Protein AF-A0A846BCS5-F1 (afdb_monomer_lite)

Structure (mmCIF, N/CA/C/O backbone):
data_AF-A0A846BCS5-F1
#
_entry.id   AF-A0A846BCS5-F1
#
loop_
_atom_site.group_PDB
_atom_site.id
_atom_site.type_symbol
_atom_site.label_atom_id
_atom_site.label_alt_id
_atom_site.label_comp_id
_atom_site.label_asym_id
_atom_site.label_entity_id
_atom_site.label_seq_id
_atom_site.pdbx_PDB_ins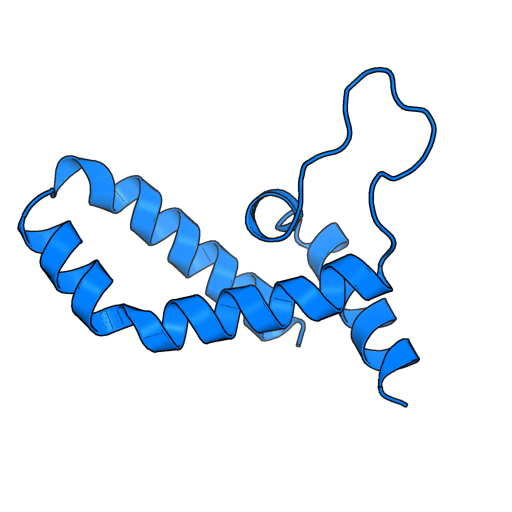_code
_atom_site.Cartn_x
_atom_site.Cartn_y
_atom_site.Cartn_z
_atom_site.occupancy
_atom_site.B_iso_or_equiv
_atom_site.auth_seq_id
_atom_site.auth_comp_id
_atom_site.auth_asym_id
_atom_site.auth_atom_id
_atom_site.pdbx_PDB_model_num
ATOM 1 N N . MET A 1 1 ? -19.910 12.052 -2.672 1.00 69.44 1 MET A N 1
ATOM 2 C CA . MET A 1 1 ? -19.653 10.689 -3.199 1.00 69.44 1 MET A CA 1
ATOM 3 C C . MET A 1 1 ? -18.190 10.258 -3.054 1.00 69.44 1 MET A C 1
ATOM 5 O O . MET A 1 1 ? -17.955 9.145 -2.604 1.00 69.44 1 MET A O 1
ATOM 9 N N . ALA A 1 2 ? -17.202 11.119 -3.340 1.00 84.06 2 ALA A N 1
ATOM 10 C CA . ALA A 1 2 ? -15.780 10.775 -3.171 1.00 84.06 2 ALA A CA 1
ATOM 11 C C . ALA A 1 2 ? -15.377 10.437 -1.716 1.00 84.06 2 ALA A C 1
ATOM 13 O O . ALA A 1 2 ? -14.672 9.459 -1.485 1.00 84.06 2 ALA A O 1
ATOM 14 N N . TYR A 1 3 ? -15.876 11.194 -0.728 1.00 90.19 3 TYR A N 1
ATOM 15 C CA . TYR A 1 3 ? -15.556 10.966 0.689 1.00 90.19 3 TYR A CA 1
ATOM 16 C C . TYR A 1 3 ? -16.015 9.594 1.202 1.00 90.19 3 TYR A C 1
ATOM 18 O O . TYR A 1 3 ? -15.235 8.862 1.806 1.00 90.19 3 TYR A O 1
ATOM 26 N N . SER A 1 4 ? -17.273 9.228 0.940 1.00 94.31 4 SER A N 1
ATOM 27 C CA . SER A 1 4 ? -17.850 7.954 1.379 1.00 94.31 4 SER A CA 1
ATOM 28 C C . SER A 1 4 ? -17.170 6.762 0.711 1.00 94.31 4 SER A C 1
ATOM 30 O O . SER A 1 4 ? -16.885 5.778 1.384 1.00 94.31 4 SER A O 1
ATOM 32 N N . SER A 1 5 ? -16.848 6.868 -0.582 1.00 93.44 5 SER A N 1
ATOM 33 C CA . SER A 1 5 ? -16.100 5.827 -1.295 1.00 93.44 5 SER A CA 1
ATOM 34 C C . SER A 1 5 ? -14.737 5.578 -0.639 1.00 93.44 5 SER A C 1
ATOM 36 O O . SER A 1 5 ? -14.469 4.474 -0.169 1.00 93.44 5 SER A O 1
ATOM 38 N N . ALA A 1 6 ? -13.935 6.635 -0.460 1.00 95.06 6 ALA A N 1
ATOM 39 C CA . ALA A 1 6 ? -12.632 6.530 0.193 1.00 95.06 6 ALA A CA 1
ATOM 40 C C . ALA A 1 6 ? -12.733 6.021 1.643 1.00 95.06 6 ALA A C 1
ATOM 42 O O . ALA A 1 6 ? -11.871 5.271 2.100 1.00 95.06 6 ALA A O 1
ATOM 43 N N . PHE A 1 7 ? -13.798 6.371 2.369 1.00 96.38 7 PHE A N 1
ATOM 44 C CA . PHE A 1 7 ? -14.054 5.818 3.696 1.00 96.38 7 PHE A CA 1
ATOM 45 C C . PHE A 1 7 ? -14.227 4.289 3.657 1.00 96.38 7 PHE A C 1
ATOM 47 O O . PHE A 1 7 ? -13.501 3.582 4.358 1.00 96.38 7 PHE A O 1
ATOM 54 N N . PHE A 1 8 ? -15.129 3.764 2.821 1.00 96.31 8 PHE A N 1
ATOM 55 C CA . PHE A 1 8 ? -15.368 2.317 2.728 1.00 96.31 8 PHE A CA 1
ATOM 56 C C . PHE A 1 8 ? -14.144 1.559 2.213 1.00 96.31 8 PHE A C 1
ATOM 58 O O . PHE A 1 8 ? -13.816 0.484 2.714 1.00 96.31 8 PHE A O 1
ATOM 65 N N . THR A 1 9 ? -13.427 2.128 1.248 1.00 96.06 9 THR A N 1
ATOM 66 C CA . THR A 1 9 ? -12.157 1.581 0.769 1.00 96.06 9 THR A CA 1
ATOM 67 C C . THR A 1 9 ? -11.143 1.473 1.906 1.00 96.06 9 THR A C 1
ATOM 69 O O . THR A 1 9 ? -10.574 0.405 2.130 1.00 96.06 9 THR A O 1
ATOM 72 N N . GLY A 1 10 ? -10.949 2.539 2.689 1.00 95.69 10 GLY A N 1
ATOM 73 C CA . GLY A 1 10 ? -10.027 2.520 3.823 1.00 95.69 10 GLY A CA 1
ATOM 74 C C . GLY A 1 10 ? -10.404 1.505 4.901 1.00 95.69 10 GLY A C 1
ATOM 75 O O . GLY A 1 10 ? -9.527 0.855 5.477 1.00 95.69 10 GLY A O 1
ATOM 76 N N . GLU A 1 11 ? -11.700 1.318 5.152 1.00 96.12 11 GLU A N 1
ATOM 77 C CA . GLU A 1 11 ? -12.196 0.272 6.048 1.00 96.12 11 GLU A CA 1
ATOM 78 C C . GLU A 1 11 ? -11.855 -1.133 5.526 1.00 96.12 11 GLU A C 1
ATOM 80 O O . GLU A 1 11 ? -11.280 -1.945 6.258 1.00 96.12 11 GLU A O 1
ATOM 85 N N . LYS A 1 12 ? -12.104 -1.403 4.240 1.00 96.94 12 LYS A N 1
ATOM 86 C CA . LYS A 1 12 ? -11.764 -2.682 3.595 1.00 96.94 12 LYS A CA 1
ATOM 87 C C . LYS A 1 12 ? -10.256 -2.957 3.605 1.00 96.94 12 LYS A C 1
ATOM 89 O O . LYS A 1 12 ? -9.840 -4.087 3.870 1.00 96.94 12 LYS A O 1
ATOM 94 N N . ILE A 1 13 ? -9.415 -1.943 3.379 1.00 95.69 13 ILE A N 1
ATOM 95 C CA . ILE A 1 13 ? -7.947 -2.060 3.480 1.00 95.69 13 ILE A CA 1
ATOM 96 C C . ILE A 1 13 ? -7.530 -2.464 4.903 1.00 95.69 13 ILE A C 1
ATOM 98 O O . ILE A 1 13 ? -6.647 -3.317 5.077 1.00 95.69 13 ILE A O 1
ATOM 102 N N . GLN A 1 14 ? -8.179 -1.893 5.927 1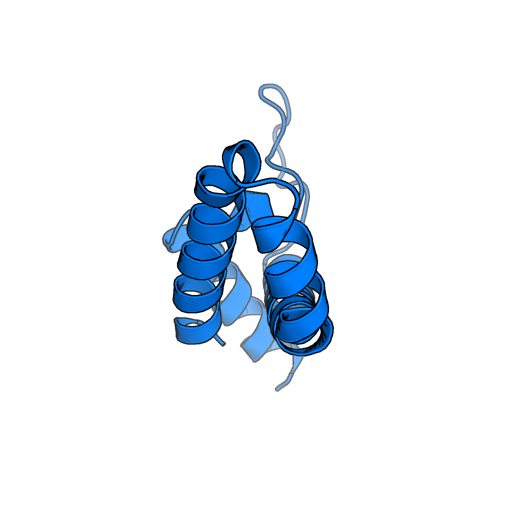.00 94.12 14 GLN A N 1
ATOM 103 C CA . GLN A 1 14 ? -7.963 -2.287 7.320 1.00 94.12 14 GLN A CA 1
ATOM 104 C C . GLN A 1 14 ? -8.350 -3.747 7.568 1.00 94.12 14 GLN A C 1
ATOM 106 O O . GLN A 1 14 ? -7.547 -4.488 8.142 1.00 94.12 14 GLN A O 1
ATOM 111 N N . GLN A 1 15 ? -9.523 -4.174 7.103 1.00 94.81 15 GLN A N 1
ATOM 112 C CA . GLN A 1 15 ? -9.989 -5.558 7.241 1.00 94.81 15 GLN A CA 1
ATOM 113 C C . GLN A 1 15 ? -9.033 -6.555 6.564 1.00 94.81 15 GLN A C 1
ATOM 115 O O . GLN A 1 15 ? -8.697 -7.586 7.145 1.00 94.81 15 GLN A O 1
ATOM 120 N N . LYS A 1 16 ? -8.482 -6.206 5.392 1.00 94.38 16 LYS A N 1
ATOM 121 C CA . LYS A 1 16 ? -7.468 -7.005 4.676 1.00 94.38 16 LYS A CA 1
ATOM 122 C C . LYS A 1 16 ? -6.056 -6.941 5.277 1.00 94.38 16 LYS A C 1
ATOM 124 O O . LYS A 1 16 ? -5.131 -7.551 4.733 1.00 94.38 16 LYS A O 1
ATOM 129 N N . ARG A 1 17 ? -5.861 -6.217 6.387 1.00 93.31 17 ARG A N 1
ATOM 130 C CA . ARG A 1 17 ? -4.581 -6.059 7.107 1.00 93.31 17 ARG A CA 1
ATOM 131 C C . ARG A 1 17 ? -3.438 -5.489 6.249 1.00 93.31 17 ARG A C 1
ATOM 133 O O . ARG A 1 17 ? -2.268 -5.753 6.528 1.00 93.31 17 ARG A O 1
ATOM 140 N N . GLN A 1 18 ? -3.757 -4.674 5.238 1.00 94.94 18 GLN A N 1
ATOM 141 C CA . GLN A 1 18 ? -2.756 -4.062 4.346 1.00 94.94 18 GLN A CA 1
ATOM 142 C C . GLN A 1 18 ? -2.360 -2.628 4.734 1.00 94.94 18 GLN A C 1
ATOM 144 O O . GLN A 1 18 ? -1.544 -2.013 4.055 1.00 94.94 18 GLN A O 1
ATOM 149 N N . ILE A 1 19 ? -2.853 -2.112 5.869 1.00 92.38 19 ILE A N 1
ATOM 150 C CA . ILE A 1 19 ? -2.603 -0.730 6.327 1.00 92.38 19 ILE A CA 1
ATOM 151 C C . ILE A 1 19 ? -1.116 -0.373 6.346 1.00 92.38 19 ILE A C 1
ATOM 153 O O . ILE A 1 19 ? -0.770 0.750 6.009 1.00 92.38 19 ILE A O 1
ATOM 157 N N . LYS A 1 20 ? -0.237 -1.320 6.699 1.00 92.94 20 LYS A N 1
ATOM 158 C CA . LYS A 1 20 ? 1.213 -1.093 6.818 1.00 92.94 20 LYS A CA 1
ATOM 159 C C . LYS A 1 20 ? 1.898 -0.620 5.527 1.00 92.94 20 LYS A C 1
ATOM 161 O O . LYS A 1 20 ? 3.008 -0.112 5.610 1.00 92.94 20 LYS A O 1
ATOM 166 N N . TYR A 1 21 ? 1.276 -0.834 4.367 1.00 92.44 21 TYR A N 1
ATOM 167 C CA . TYR A 1 21 ? 1.790 -0.376 3.073 1.00 92.44 21 TYR A CA 1
ATOM 168 C C . TYR A 1 21 ? 1.315 1.033 2.715 1.00 92.44 21 TYR A C 1
ATOM 170 O O . TYR A 1 21 ? 1.989 1.735 1.977 1.00 92.44 21 TYR A O 1
ATOM 178 N N . VAL A 1 22 ? 0.178 1.444 3.275 1.00 92.06 22 VAL A N 1
ATOM 179 C CA . VAL A 1 22 ? -0.527 2.678 2.914 1.00 92.06 22 VAL A CA 1
ATOM 180 C C . VAL A 1 22 ? -0.333 3.773 3.962 1.00 92.06 22 VAL A C 1
ATOM 182 O O . VAL A 1 22 ? -0.329 4.959 3.658 1.00 92.06 22 VAL A O 1
ATOM 185 N N . SER A 1 23 ? -0.181 3.394 5.230 1.00 90.81 23 SER A N 1
ATOM 186 C CA . SER A 1 23 ? 0.012 4.333 6.330 1.00 90.81 23 SER A CA 1
ATOM 187 C C . SER A 1 23 ? 0.809 3.713 7.474 1.00 90.81 23 SER A C 1
ATOM 189 O O . SER A 1 23 ? 1.023 2.499 7.556 1.00 90.81 23 SER A O 1
ATOM 191 N N . ARG A 1 24 ? 1.254 4.560 8.405 1.00 87.06 24 ARG A N 1
ATOM 192 C CA . ARG A 1 24 ? 1.967 4.089 9.594 1.00 87.06 24 ARG A CA 1
ATOM 193 C C . ARG A 1 24 ? 1.029 3.308 10.508 1.00 87.06 24 ARG A C 1
ATOM 195 O O . ARG A 1 24 ? -0.028 3.800 10.908 1.00 87.06 24 ARG A O 1
ATOM 202 N N . VAL A 1 25 ? 1.470 2.115 10.902 1.00 85.81 25 VAL A N 1
ATOM 203 C CA . VAL A 1 25 ? 0.772 1.293 11.895 1.00 85.81 25 VAL A CA 1
ATOM 204 C C . VAL A 1 25 ? 0.678 2.053 13.223 1.00 85.81 25 VAL A C 1
ATOM 206 O O . VAL A 1 25 ? 1.567 2.823 13.595 1.00 85.81 25 VAL A O 1
ATOM 209 N N . LYS A 1 26 ? -0.435 1.855 13.932 1.00 84.75 26 LYS A N 1
ATOM 210 C CA . LYS A 1 26 ? -0.685 2.458 15.241 1.00 84.75 26 LYS A CA 1
ATOM 211 C C . LYS A 1 26 ? 0.371 1.996 16.256 1.00 84.75 26 LYS A C 1
ATOM 213 O O . LYS A 1 26 ? 0.640 0.805 16.383 1.00 84.75 26 LYS A O 1
ATOM 218 N N . GLU A 1 27 ? 0.936 2.946 16.995 1.00 87.62 27 GLU A N 1
ATOM 219 C CA . GLU A 1 27 ? 1.913 2.690 18.060 1.00 87.62 27 GLU A CA 1
ATOM 220 C C . GLU A 1 27 ? 1.267 1.958 19.248 1.00 87.62 27 GLU A C 1
ATOM 222 O O . GLU A 1 27 ? 0.113 2.223 19.592 1.00 87.62 27 GLU A O 1
ATOM 227 N N . LYS A 1 28 ? 2.034 1.084 19.917 1.00 83.00 28 LYS A N 1
ATOM 228 C CA . LYS A 1 28 ? 1.548 0.177 20.977 1.00 83.00 28 LYS A CA 1
ATOM 229 C C . LYS A 1 28 ? 0.822 0.886 22.133 1.00 83.00 28 LYS A C 1
ATOM 231 O O . LYS A 1 28 ? -0.080 0.301 22.715 1.00 83.00 28 LYS A O 1
ATOM 236 N N . LYS A 1 29 ? 1.191 2.132 22.458 1.00 90.12 29 LYS A N 1
ATOM 237 C CA . LYS A 1 29 ? 0.621 2.906 23.581 1.00 90.12 29 LYS A CA 1
ATOM 238 C C . LYS A 1 29 ? -0.439 3.932 23.171 1.00 90.12 29 LYS A C 1
ATOM 240 O O . LYS A 1 29 ? -0.986 4.623 24.022 1.00 90.12 29 LYS A O 1
ATOM 245 N N . ARG A 1 30 ? -0.730 4.078 21.876 1.00 88.50 30 ARG A N 1
ATOM 246 C CA . ARG A 1 30 ? -1.695 5.083 21.420 1.00 88.50 30 ARG A CA 1
ATOM 247 C C . ARG A 1 30 ? -3.115 4.582 21.681 1.00 88.50 30 ARG A C 1
ATOM 249 O O . ARG A 1 30 ? -3.425 3.433 21.383 1.00 88.50 30 ARG A O 1
ATOM 256 N N . TYR A 1 31 ? -4.007 5.435 22.178 1.00 85.38 31 TYR A N 1
ATOM 257 C CA . TYR A 1 31 ? -5.417 5.062 22.361 1.00 85.38 31 TYR A CA 1
ATOM 258 C C . TYR A 1 31 ? -6.217 5.236 21.060 1.00 85.38 31 TYR A C 1
ATOM 260 O O . TYR A 1 31 ? -6.900 4.321 20.599 1.00 85.38 31 TYR A O 1
ATOM 268 N N . VAL A 1 32 ? -6.010 6.355 20.368 1.00 87.06 32 VAL A N 1
ATOM 269 C CA . VAL A 1 32 ? -6.720 6.698 19.126 1.00 87.06 32 VAL A CA 1
ATOM 270 C C . VAL A 1 32 ? -6.058 6.129 17.867 1.00 87.06 32 VAL A C 1
ATOM 272 O O . VAL A 1 32 ? -4.858 5.834 17.845 1.00 87.06 32 VAL A O 1
ATOM 275 N N . LYS A 1 33 ? -6.832 5.990 16.784 1.00 83.69 33 LYS A N 1
ATOM 276 C CA . LYS A 1 33 ? -6.280 5.697 15.450 1.00 83.69 33 LYS A CA 1
ATOM 277 C C . LYS A 1 33 ? -5.370 6.851 15.005 1.00 83.69 33 LYS A C 1
ATOM 279 O O . LYS A 1 33 ? -5.595 8.002 15.368 1.00 83.69 33 LYS A O 1
ATOM 284 N N . ARG A 1 34 ? -4.316 6.540 14.242 1.00 87.75 34 ARG A N 1
ATOM 285 C CA . ARG A 1 34 ? -3.395 7.561 13.708 1.00 87.75 34 ARG A CA 1
ATOM 286 C C . ARG A 1 34 ? -3.980 8.273 12.491 1.00 87.75 34 ARG A C 1
ATOM 288 O O . ARG A 1 34 ? -3.782 9.470 12.343 1.00 87.75 34 ARG A O 1
ATOM 295 N N . HIS A 1 35 ? -4.717 7.531 11.671 1.00 92.06 35 HIS A N 1
ATOM 296 C CA . HIS A 1 35 ? -5.348 8.018 10.454 1.00 92.06 35 HIS A CA 1
ATOM 297 C C . HIS A 1 35 ? -6.807 7.565 10.397 1.00 92.06 35 HIS A C 1
ATOM 299 O O . HIS A 1 35 ? -7.165 6.525 10.962 1.00 92.06 35 HIS A O 1
ATOM 305 N N . SER A 1 36 ? -7.645 8.363 9.738 1.00 93.56 36 SER A N 1
ATOM 306 C CA . SER A 1 36 ? -9.039 8.021 9.460 1.00 93.56 36 SER A CA 1
ATOM 307 C C . SER A 1 36 ? -9.132 6.995 8.329 1.00 93.56 36 SER A C 1
ATOM 309 O O . SER A 1 36 ? -8.184 6.799 7.567 1.00 93.56 36 SER A O 1
ATOM 311 N N . TYR A 1 37 ? -10.289 6.349 8.195 1.00 95.06 37 TYR A N 1
ATOM 312 C CA . TYR A 1 37 ? -10.551 5.473 7.052 1.00 95.06 37 TYR A CA 1
ATOM 313 C C . TYR A 1 37 ? -10.476 6.221 5.727 1.00 95.06 37 TYR A C 1
ATOM 315 O O . TYR A 1 37 ? -9.830 5.744 4.806 1.00 95.06 37 TYR A O 1
ATOM 323 N N . PHE A 1 38 ? -11.021 7.436 5.672 1.00 95.12 38 PHE A N 1
ATOM 324 C CA . PHE A 1 38 ? -10.900 8.303 4.504 1.00 95.12 38 PHE A CA 1
ATOM 325 C C . PHE A 1 38 ? -9.437 8.491 4.060 1.00 95.12 38 PHE A C 1
ATOM 327 O O . PHE A 1 38 ? -9.115 8.262 2.898 1.00 95.12 38 PHE A O 1
ATOM 334 N N . TYR A 1 39 ? -8.539 8.818 4.998 1.00 94.69 39 TYR A N 1
ATOM 335 C CA . TYR A 1 39 ? -7.105 8.952 4.719 1.00 94.69 39 TYR A CA 1
ATOM 336 C C . TYR A 1 39 ? -6.513 7.650 4.167 1.00 94.69 39 TYR A C 1
ATOM 338 O O . TYR A 1 39 ? -5.792 7.661 3.175 1.00 94.69 39 TYR A O 1
ATOM 346 N N . MET A 1 40 ? -6.833 6.515 4.796 1.00 95.06 40 MET A N 1
ATOM 347 C CA . MET A 1 40 ? -6.340 5.207 4.355 1.00 95.06 40 MET A CA 1
ATOM 348 C C . MET A 1 40 ? -6.843 4.829 2.957 1.00 95.06 40 MET A C 1
ATOM 350 O O . MET A 1 40 ? -6.092 4.229 2.199 1.00 95.06 40 MET A O 1
ATOM 354 N N . GLY A 1 41 ? -8.085 5.165 2.605 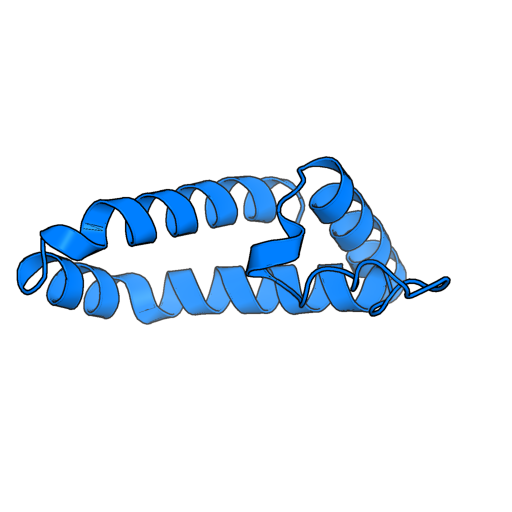1.00 95.19 41 GLY A N 1
ATOM 355 C CA . GLY A 1 41 ? -8.623 4.901 1.272 1.00 95.19 41 GLY A CA 1
ATOM 356 C C . GLY A 1 41 ? -7.956 5.747 0.193 1.00 95.19 41 GLY A C 1
ATOM 357 O O . GLY A 1 41 ? -7.558 5.203 -0.833 1.00 95.19 41 GLY A O 1
ATOM 358 N N . LEU A 1 42 ? -7.769 7.046 0.455 1.00 95.12 42 LEU A N 1
ATOM 359 C CA . LEU A 1 42 ? -7.111 7.963 -0.479 1.00 95.12 42 LEU A CA 1
ATOM 360 C C . LEU A 1 42 ? -5.670 7.519 -0.762 1.00 95.12 42 LEU A C 1
ATOM 362 O O . LEU A 1 42 ? -5.322 7.218 -1.898 1.00 95.12 42 LEU A O 1
ATOM 366 N N . HIS A 1 43 ? -4.872 7.341 0.292 1.00 94.56 43 HIS A N 1
ATOM 367 C CA . HIS A 1 43 ? -3.485 6.908 0.137 1.00 94.56 43 HIS A CA 1
ATOM 368 C C . HIS A 1 43 ? -3.357 5.474 -0.388 1.00 94.56 43 HIS A C 1
ATOM 370 O O . HIS A 1 43 ? -2.325 5.115 -0.949 1.00 94.56 43 HIS A O 1
ATOM 376 N N . GLY A 1 44 ? -4.380 4.633 -0.203 1.00 95.06 44 GLY A N 1
ATOM 377 C CA . GLY A 1 44 ? -4.400 3.283 -0.759 1.00 95.06 44 GLY A CA 1
ATOM 378 C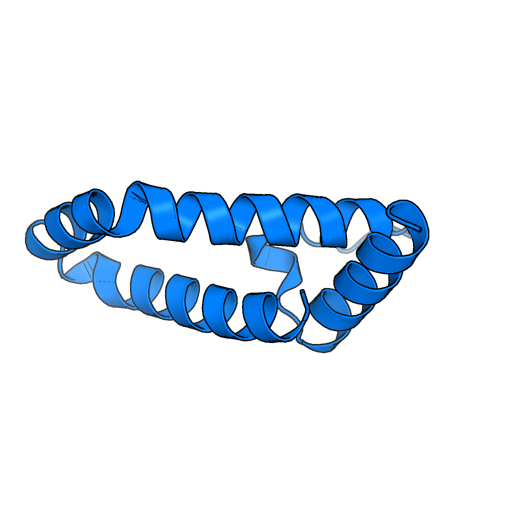 C . GLY A 1 44 ? -4.439 3.309 -2.281 1.00 95.06 44 GLY A C 1
ATOM 379 O O . GLY A 1 44 ? -3.738 2.525 -2.920 1.00 95.06 44 GLY A O 1
ATOM 380 N N . LYS A 1 45 ? -5.206 4.247 -2.844 1.00 94.88 45 LYS A N 1
ATOM 381 C CA . LYS A 1 45 ? -5.249 4.510 -4.281 1.00 94.88 45 LYS A CA 1
ATOM 382 C C . LYS A 1 45 ? -3.912 5.063 -4.777 1.00 94.88 45 LYS A C 1
ATOM 384 O O . LYS A 1 45 ? -3.309 4.437 -5.645 1.00 94.88 45 LYS A O 1
ATOM 389 N N . ASP A 1 46 ? -3.410 6.134 -4.157 1.00 94.69 46 ASP A N 1
ATOM 390 C CA . ASP A 1 46 ? -2.137 6.766 -4.544 1.00 94.69 46 ASP A CA 1
ATOM 391 C C . ASP A 1 46 ? -0.976 5.760 -4.547 1.00 94.69 46 ASP A C 1
ATOM 393 O O . ASP A 1 46 ? -0.107 5.776 -5.421 1.00 94.69 46 ASP A O 1
ATOM 397 N N . TRP A 1 47 ? -0.957 4.853 -3.566 1.00 94.62 47 TRP A N 1
ATOM 398 C CA . TRP A 1 47 ? 0.087 3.844 -3.441 1.00 94.62 47 TRP A CA 1
ATOM 399 C C . TRP A 1 47 ? 0.048 2.812 -4.574 1.00 94.62 47 TRP A C 1
ATOM 401 O O . TRP A 1 47 ? 1.097 2.482 -5.125 1.00 94.62 47 TRP A O 1
ATOM 411 N N . VAL A 1 48 ? -1.142 2.324 -4.947 1.00 95.75 48 VAL A N 1
ATOM 412 C CA . VAL A 1 48 ? -1.300 1.390 -6.076 1.00 95.75 48 VAL A CA 1
ATOM 413 C C . VAL A 1 48 ? -0.934 2.073 -7.391 1.00 95.75 48 VAL A C 1
ATOM 415 O O . VAL A 1 48 ? -0.159 1.512 -8.159 1.00 95.75 48 VAL A O 1
ATOM 418 N N . GLU A 1 49 ? -1.418 3.294 -7.621 1.00 95.62 49 GLU A N 1
ATOM 419 C CA . GLU A 1 49 ? -1.097 4.063 -8.831 1.00 95.62 49 GLU A CA 1
ATOM 420 C C . GLU A 1 49 ? 0.407 4.342 -8.949 1.00 95.62 49 GLU A C 1
ATOM 422 O O . GLU A 1 49 ? 0.977 4.219 -10.030 1.00 95.62 49 GLU A O 1
ATOM 427 N N . SER A 1 50 ? 1.081 4.631 -7.832 1.00 94.12 50 SER A N 1
ATOM 428 C CA . SER A 1 50 ? 2.538 4.799 -7.817 1.00 94.12 50 SER A CA 1
ATOM 429 C C . SER A 1 50 ? 3.271 3.509 -8.192 1.00 94.12 50 SER A C 1
ATOM 431 O O . SER A 1 50 ? 4.259 3.552 -8.922 1.00 94.12 50 SER A O 1
ATOM 433 N N . LEU A 1 51 ? 2.816 2.353 -7.702 1.00 94.19 51 LEU A N 1
ATOM 434 C CA . LEU A 1 51 ? 3.437 1.072 -8.048 1.00 94.19 51 LEU A CA 1
ATOM 435 C C . LEU A 1 51 ? 3.264 0.733 -9.528 1.00 94.19 51 LEU A C 1
ATOM 437 O O . LEU A 1 51 ? 4.239 0.316 -10.150 1.00 94.19 51 LEU A O 1
ATOM 441 N N . ASP A 1 52 ? 2.068 0.958 -10.076 1.00 94.25 52 ASP A N 1
ATOM 442 C CA . ASP A 1 52 ? 1.783 0.768 -11.500 1.00 94.25 52 ASP A CA 1
ATOM 443 C C . ASP A 1 52 ? 2.665 1.722 -12.345 1.00 94.25 52 ASP A C 1
ATOM 445 O O . ASP A 1 52 ? 3.267 1.313 -13.336 1.00 94.25 52 ASP A O 1
ATOM 449 N N . PHE A 1 53 ? 2.841 2.978 -11.912 1.00 96.81 53 PHE A N 1
ATOM 450 C CA . PHE A 1 53 ? 3.693 3.959 -12.598 1.00 96.81 53 PHE A CA 1
ATOM 451 C C . PHE A 1 53 ? 5.185 3.575 -12.611 1.00 96.81 53 PHE A C 1
ATOM 453 O O . PHE A 1 53 ? 5.868 3.751 -13.622 1.00 96.81 53 PHE A O 1
ATOM 460 N N . PHE A 1 54 ? 5.710 3.039 -11.505 1.00 95.94 54 PHE A N 1
ATOM 461 C CA . PHE A 1 54 ? 7.133 2.703 -11.360 1.00 95.94 54 PHE A CA 1
ATOM 462 C C . PHE A 1 54 ? 7.484 1.245 -11.700 1.00 95.94 54 PHE A C 1
ATOM 464 O O . PHE A 1 54 ? 8.639 0.854 -11.513 1.00 95.94 54 PHE A O 1
ATOM 471 N N . GLU A 1 55 ? 6.542 0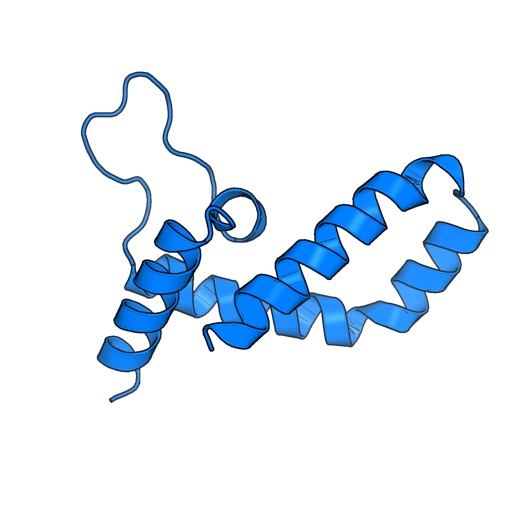.443 -12.208 1.00 94.94 55 GLU A N 1
ATOM 472 C CA . GLU A 1 55 ? 6.700 -1.007 -12.412 1.00 94.94 55 GLU A CA 1
ATOM 473 C C . GLU A 1 55 ? 7.994 -1.363 -13.164 1.00 94.94 55 GLU A C 1
ATOM 475 O O . GLU A 1 55 ? 8.848 -2.067 -12.626 1.00 94.94 55 GLU A O 1
ATOM 480 N N . LYS A 1 56 ? 8.212 -0.781 -14.350 1.00 96.62 56 LYS A N 1
ATOM 481 C CA . LYS A 1 56 ? 9.383 -1.077 -15.202 1.00 96.62 56 LYS A CA 1
ATOM 482 C C . LYS A 1 56 ? 10.724 -0.754 -14.533 1.00 96.62 56 LYS A C 1
ATOM 484 O O . LYS A 1 56 ? 11.710 -1.485 -14.675 1.00 96.62 56 LYS A O 1
ATOM 489 N N . ILE A 1 57 ? 10.780 0.358 -13.797 1.00 97.12 57 ILE A N 1
ATOM 490 C CA . ILE A 1 57 ? 11.983 0.761 -13.056 1.00 97.12 57 ILE A CA 1
ATOM 491 C C . ILE A 1 57 ? 12.213 -0.208 -11.895 1.00 97.12 57 ILE A C 1
ATOM 493 O O . ILE A 1 57 ? 13.338 -0.660 -11.677 1.00 97.12 57 ILE A O 1
ATOM 497 N N . ALA A 1 58 ? 11.152 -0.575 -11.174 1.00 95.31 58 ALA A N 1
ATOM 498 C CA . ALA A 1 58 ? 11.235 -1.524 -10.076 1.00 95.31 58 ALA A CA 1
ATOM 499 C C . ALA A 1 58 ? 11.699 -2.911 -10.550 1.00 95.31 58 ALA A C 1
ATOM 501 O O . ALA A 1 58 ? 12.557 -3.513 -9.905 1.00 95.31 58 ALA A O 1
ATOM 502 N N . GLU A 1 59 ? 11.216 -3.397 -11.695 1.00 95.50 59 GLU A N 1
ATOM 503 C CA . GLU A 1 59 ? 11.672 -4.650 -12.307 1.00 95.50 59 GLU A CA 1
ATOM 504 C C . GLU A 1 59 ? 13.168 -4.620 -12.635 1.00 95.50 59 GLU A C 1
ATOM 506 O O . GLU A 1 59 ? 13.902 -5.546 -12.280 1.00 95.50 59 GLU A O 1
ATOM 511 N N . SER A 1 60 ? 13.641 -3.516 -13.219 1.00 97.12 60 SER A N 1
ATOM 512 C CA . SER A 1 60 ? 15.058 -3.313 -13.541 1.00 97.12 60 SER A CA 1
ATOM 513 C C . SER A 1 60 ? 15.926 -3.308 -12.274 1.00 97.12 60 SER A C 1
ATOM 515 O O . SER A 1 60 ? 16.959 -3.975 -12.202 1.00 97.12 60 SER A O 1
ATOM 517 N N . LEU A 1 61 ? 15.469 -2.640 -11.210 1.00 96.50 61 LEU A N 1
ATOM 518 C CA . LEU A 1 61 ? 16.136 -2.654 -9.905 1.00 96.50 61 LEU A CA 1
ATOM 519 C C . LEU A 1 61 ? 16.147 -4.053 -9.274 1.00 96.50 61 LEU A C 1
ATOM 521 O O . LEU A 1 61 ? 17.135 -4.451 -8.652 1.00 96.50 61 LEU A O 1
ATOM 525 N N . MET A 1 62 ? 15.071 -4.824 -9.429 1.00 96.62 62 MET A N 1
ATOM 526 C CA . MET A 1 62 ? 14.985 -6.200 -8.936 1.00 96.62 62 MET A CA 1
ATOM 527 C C . MET A 1 62 ? 15.842 -7.178 -9.749 1.00 96.62 62 MET A C 1
ATOM 529 O O . MET A 1 62 ? 16.252 -8.216 -9.212 1.00 96.62 62 MET A O 1
ATOM 533 N N . ALA A 1 63 ? 16.146 -6.868 -11.012 1.00 96.06 63 ALA A N 1
ATOM 534 C CA . ALA A 1 63 ? 17.145 -7.587 -11.797 1.00 96.06 63 ALA A CA 1
ATOM 535 C C . ALA A 1 63 ? 18.544 -7.421 -11.182 1.00 96.06 63 ALA A C 1
ATOM 537 O O . ALA A 1 63 ? 19.218 -8.422 -10.949 1.00 96.06 63 ALA A O 1
ATOM 538 N N . LEU A 1 64 ? 18.910 -6.188 -10.812 1.00 97.69 64 LEU A N 1
ATOM 539 C CA . LEU A 1 64 ? 20.197 -5.845 -10.188 1.00 97.69 64 LEU A CA 1
ATOM 540 C C . LEU A 1 64 ? 20.313 -6.284 -8.720 1.00 97.69 64 LEU A C 1
ATOM 542 O O . LEU A 1 64 ? 21.406 -6.557 -8.232 1.00 97.69 64 LEU A O 1
ATOM 546 N N . SER A 1 65 ? 19.190 -6.374 -7.999 1.00 96.38 65 SER A N 1
ATOM 547 C CA . SER A 1 65 ? 19.159 -6.729 -6.573 1.00 96.38 65 SER A CA 1
ATOM 548 C C . SER A 1 65 ? 18.245 -7.928 -6.266 1.00 96.38 65 SER A C 1
ATOM 550 O O . SER A 1 65 ? 17.235 -7.797 -5.566 1.00 96.38 65 SER A O 1
ATOM 552 N N . PRO A 1 66 ? 18.598 -9.154 -6.711 1.00 95.00 66 PRO A N 1
ATOM 553 C CA . PRO A 1 66 ? 17.740 -10.330 -6.545 1.00 95.00 66 PRO A CA 1
ATOM 554 C C . PRO A 1 66 ? 17.334 -10.618 -5.094 1.00 95.00 66 PRO A C 1
ATOM 556 O O . PRO A 1 66 ? 16.204 -11.028 -4.831 1.00 95.00 66 PRO A O 1
ATOM 559 N N . HIS A 1 67 ? 18.217 -10.327 -4.136 1.00 96.50 67 HIS A N 1
ATOM 560 C CA . HIS A 1 67 ? 17.968 -10.509 -2.706 1.00 96.50 67 HIS A CA 1
ATOM 561 C C . HIS A 1 67 ? 16.840 -9.609 -2.151 1.00 96.50 67 HIS A C 1
ATOM 563 O O . HIS A 1 67 ? 16.298 -9.890 -1.083 1.00 96.50 67 HIS A O 1
ATOM 569 N N . LYS A 1 68 ? 16.441 -8.540 -2.861 1.00 95.62 68 LYS A N 1
ATOM 570 C CA . LYS A 1 68 ? 15.297 -7.683 -2.500 1.00 95.62 68 LYS A CA 1
ATOM 571 C C . LYS A 1 68 ? 13.971 -8.151 -3.111 1.00 95.62 68 LYS A C 1
ATOM 573 O O . LYS A 1 68 ? 12.915 -7.751 -2.612 1.00 95.62 68 LYS A O 1
ATOM 578 N N . ARG A 1 69 ? 13.988 -9.053 -4.104 1.00 95.50 69 ARG A N 1
ATOM 579 C CA . ARG A 1 69 ? 12.780 -9.586 -4.773 1.00 95.50 69 ARG A CA 1
ATOM 580 C C . ARG A 1 69 ? 11.712 -10.113 -3.807 1.00 95.50 69 ARG A C 1
ATOM 582 O O . ARG A 1 69 ? 10.538 -9.841 -4.053 1.00 95.50 69 ARG A O 1
ATOM 589 N N . PRO A 1 70 ? 12.038 -10.811 -2.697 1.00 96.62 70 PRO A N 1
ATOM 590 C CA . PRO A 1 70 ? 11.016 -11.252 -1.745 1.00 96.62 70 PRO A CA 1
ATOM 591 C C . PRO A 1 70 ? 10.247 -10.095 -1.090 1.00 96.62 70 PRO A C 1
ATOM 593 O O . PRO A 1 70 ? 9.073 -10.242 -0.753 1.00 96.62 70 PRO A O 1
ATOM 596 N N . ASN A 1 71 ? 10.878 -8.933 -0.898 1.00 94.75 71 ASN A N 1
ATOM 597 C CA . ASN A 1 71 ? 10.208 -7.741 -0.368 1.00 94.75 71 ASN A CA 1
ATOM 598 C C . ASN A 1 71 ? 9.293 -7.123 -1.423 1.00 94.75 71 ASN A C 1
ATOM 600 O O . ASN A 1 71 ? 8.144 -6.808 -1.123 1.00 94.75 71 ASN A O 1
ATOM 604 N N . TYR A 1 72 ? 9.787 -7.030 -2.656 1.00 94.88 72 TYR A N 1
ATOM 605 C CA . TYR A 1 72 ? 9.032 -6.504 -3.787 1.00 94.88 72 TYR A CA 1
ATOM 606 C C . TYR A 1 72 ? 7.782 -7.344 -4.084 1.00 94.88 72 TYR A C 1
ATOM 608 O O . TYR A 1 72 ? 6.676 -6.815 -4.090 1.00 94.88 72 TYR A O 1
ATOM 616 N N . LYS A 1 73 ? 7.909 -8.677 -4.159 1.00 95.38 73 LYS A N 1
ATOM 617 C CA . LYS A 1 73 ? 6.762 -9.592 -4.332 1.00 95.38 73 LYS A CA 1
ATOM 618 C C . LYS A 1 73 ? 5.714 -9.452 -3.222 1.00 95.38 73 LYS A C 1
ATOM 620 O O . LYS A 1 73 ? 4.517 -9.540 -3.486 1.00 95.38 73 LYS A O 1
ATOM 625 N N . ARG A 1 74 ? 6.146 -9.223 -1.973 1.00 96.12 74 ARG A N 1
ATOM 626 C CA . ARG A 1 74 ? 5.228 -8.943 -0.854 1.00 96.12 74 ARG A CA 1
ATOM 627 C C . ARG A 1 74 ? 4.485 -7.619 -1.048 1.00 96.12 74 ARG A C 1
ATOM 629 O O . ARG A 1 74 ? 3.297 -7.569 -0.745 1.00 96.12 74 ARG A O 1
ATOM 636 N N . GLY A 1 75 ? 5.167 -6.591 -1.555 1.00 95.06 75 GLY A N 1
ATOM 637 C CA . GLY A 1 75 ? 4.564 -5.323 -1.970 1.00 95.06 75 GLY A CA 1
ATOM 638 C C . GLY A 1 75 ? 3.525 -5.519 -3.074 1.00 95.06 75 GLY A C 1
ATOM 639 O O . GLY A 1 75 ? 2.374 -5.151 -2.877 1.00 95.06 75 GLY A O 1
ATOM 640 N N . ASN A 1 76 ? 3.872 -6.21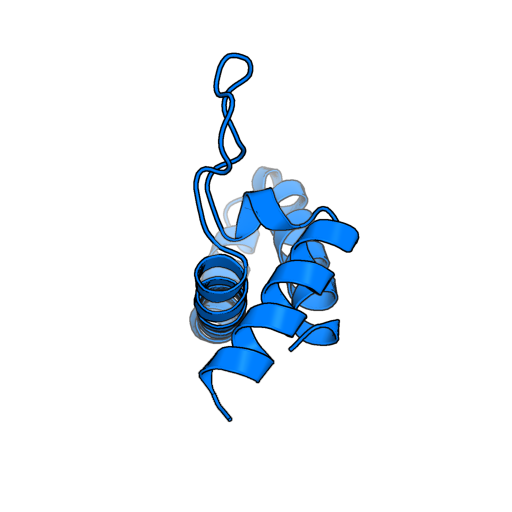1 -4.161 1.00 95.06 76 ASN A N 1
ATOM 641 C CA . ASN A 1 76 ? 2.945 -6.460 -5.274 1.00 95.06 76 ASN A CA 1
ATOM 642 C C . ASN A 1 76 ? 1.699 -7.231 -4.820 1.00 95.06 76 ASN A C 1
ATOM 644 O O . ASN A 1 76 ? 0.581 -6.847 -5.146 1.00 95.06 76 ASN A O 1
ATOM 648 N N . ARG A 1 77 ? 1.859 -8.260 -3.975 1.00 96.31 77 ARG A N 1
ATOM 649 C CA . ARG A 1 77 ? 0.711 -8.972 -3.389 1.00 96.31 77 ARG A CA 1
ATOM 650 C C . ARG A 1 77 ? -0.189 -8.037 -2.578 1.00 96.31 77 ARG A C 1
ATOM 652 O O . ARG A 1 77 ? -1.410 -8.152 -2.649 1.00 96.31 77 ARG A O 1
ATOM 659 N N . ALA A 1 78 ? 0.393 -7.138 -1.786 1.00 95.81 78 ALA A N 1
ATOM 660 C CA . ALA A 1 78 ? -0.379 -6.158 -1.033 1.00 95.81 78 ALA A CA 1
ATOM 661 C C . ALA A 1 78 ? -1.108 -5.170 -1.956 1.00 95.81 78 ALA A C 1
ATOM 663 O O . ALA A 1 78 ? -2.274 -4.871 -1.702 1.00 95.81 78 ALA A O 1
ATOM 664 N N . ALA A 1 79 ? -0.473 -4.746 -3.051 1.00 95.88 79 ALA A N 1
ATOM 665 C CA . ALA A 1 79 ? -1.074 -3.905 -4.087 1.00 95.88 79 ALA A CA 1
ATOM 666 C C . ALA A 1 79 ? -2.281 -4.571 -4.732 1.00 95.88 79 ALA A C 1
ATOM 668 O O . ALA A 1 79 ? -3.347 -3.968 -4.759 1.00 95.88 79 ALA A O 1
ATOM 669 N N . THR A 1 80 ? -2.179 -5.842 -5.125 1.00 96.06 80 THR A N 1
ATOM 670 C CA . THR A 1 80 ? -3.326 -6.605 -5.638 1.00 96.06 80 THR A CA 1
ATOM 671 C C . THR A 1 80 ? -4.474 -6.644 -4.626 1.00 96.06 80 THR A C 1
ATOM 673 O O . THR A 1 80 ? -5.626 -6.390 -4.969 1.00 96.06 80 THR A O 1
ATOM 676 N N . LEU A 1 81 ? -4.171 -6.910 -3.350 1.00 96.38 81 LEU A N 1
ATOM 677 C CA . LEU A 1 81 ? -5.192 -6.978 -2.301 1.00 96.38 81 LEU A CA 1
ATOM 678 C C . LEU A 1 81 ? -5.884 -5.632 -2.059 1.00 96.38 81 LEU A C 1
ATOM 680 O O . LEU A 1 81 ? -7.093 -5.633 -1.805 1.00 96.38 81 LEU A O 1
ATOM 684 N N . ILE A 1 82 ? -5.137 -4.525 -2.134 1.00 95.69 82 ILE A N 1
ATOM 685 C CA . ILE A 1 82 ? -5.654 -3.154 -2.024 1.00 95.69 82 ILE A CA 1
ATOM 686 C C . ILE A 1 82 ? -6.454 -2.778 -3.275 1.00 95.69 82 ILE A C 1
ATOM 688 O O . ILE A 1 82 ? -7.554 -2.255 -3.137 1.00 95.69 82 ILE A O 1
ATOM 692 N N . LYS A 1 83 ? -5.989 -3.120 -4.479 1.00 95.44 83 LYS A N 1
ATOM 693 C CA . LYS A 1 83 ? -6.699 -2.867 -5.743 1.00 95.44 83 LYS A CA 1
ATOM 694 C C . LYS A 1 83 ? -8.083 -3.522 -5.760 1.00 95.44 83 LYS A C 1
ATOM 696 O O . LYS A 1 83 ? -9.039 -2.896 -6.178 1.00 95.44 83 LYS A O 1
ATOM 701 N N . CYS A 1 84 ? -8.238 -4.709 -5.165 1.00 94.81 84 CYS A N 1
ATOM 702 C CA . CYS A 1 84 ? -9.545 -5.349 -4.951 1.00 94.81 84 CYS A CA 1
ATOM 703 C C . CYS A 1 84 ? -10.428 -4.683 -3.863 1.00 94.81 84 CYS A C 1
ATOM 705 O O . CYS A 1 84 ? -11.379 -5.306 -3.390 1.00 94.81 84 CYS A O 1
ATOM 707 N N . THR A 1 85 ? -10.056 -3.518 -3.329 1.00 91.94 85 THR A N 1
ATOM 708 C CA . THR A 1 85 ? -10.867 -2.728 -2.374 1.00 91.94 85 THR A CA 1
ATOM 709 C C . THR A 1 85 ? -11.211 -1.331 -2.869 1.00 91.94 85 THR A C 1
ATOM 711 O O . THR A 1 85 ? -12.095 -0.707 -2.272 1.00 91.94 85 THR A O 1
ATOM 714 N N . LEU A 1 86 ? -10.492 -0.864 -3.896 1.00 86.31 86 LEU A N 1
ATOM 715 C CA . LEU A 1 86 ? -10.791 0.349 -4.649 1.00 86.31 86 LEU A CA 1
ATOM 716 C C . LEU A 1 86 ? -12.044 0.107 -5.501 1.00 86.31 86 LEU A C 1
ATOM 718 O O . LEU A 1 86 ? -12.848 1.055 -5.599 1.00 86.31 86 LEU A O 1
#

Foldseek 3Di:
DLQVLQLQLLVQLVVVVLQVQQHPDDDPPDPDDPDHSSSSSVSLVVSLVVCVVCVVVVVVVCVVVVVCVVVVVVSVVSSVSSVVSD

Secondary structure (DSSP, 8-state):
-HHHHHHHHHHHHHHTT-HHHHSPPPPTT-SS-SS-HHHHHHHHHHHHHHHHHHHHHHHHHHHH-GGGHHHHHHHHHHHHHHHTT-

Sequence (86 aa):
MAYSSAFFTGEKIQQKRQIKYVSRVKEKKRYVKRHSYFYMGLHGKDWVESLDFFEKIAESLMALSPHKRPNYKRGNRAATLIKCTL

Radius of gyration: 14.29 Å; chains: 1; bounding box: 40×22×39 Å

pLDDT: mean 93.42, std 4.37, range [69.44, 97.69]